Protein AF-A0A93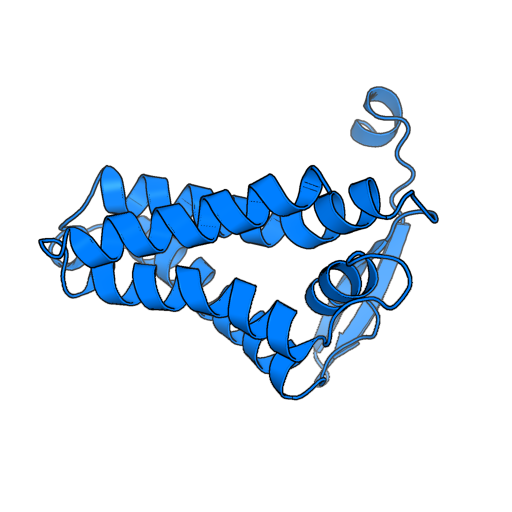1XAE5-F1 (afdb_monomer_lite)

pLDDT: mean 85.11, std 11.92, range [43.0, 97.25]

Secondary structure (DSSP, 8-state):
--HHHHH----EEEEEEETTEEEEEEE-----HHHHHHHHHHHHHHHHHHHHHHHHH-TTTTTS--HHHHHHHHHHHHHHHHHHHHHHHT-S-TT-HHHHHHHTSSTT---HHHHHHHHHHHHHHHHHHHH-TT-HHHHHHHHHHHHHHHHGGG-

Structure (mmCIF, N/CA/C/O backbone):
data_AF-A0A931XAE5-F1
#
_entry.id   AF-A0A931XAE5-F1
#
loop_
_atom_site.group_PDB
_atom_site.id
_atom_site.type_symbol
_atom_site.label_atom_id
_atom_site.label_alt_id
_atom_site.label_comp_id
_atom_site.label_asym_id
_atom_site.label_entity_id
_atom_site.label_seq_id
_atom_site.pdbx_PDB_ins_code
_atom_site.Cartn_x
_atom_site.Cartn_y
_atom_site.Cartn_z
_atom_site.occupancy
_atom_site.B_iso_or_equiv
_atom_site.auth_seq_id
_atom_site.auth_comp_id
_atom_site.auth_asym_id
_atom_site.auth_atom_id
_atom_site.pdbx_PDB_model_num
ATOM 1 N N . MET A 1 1 ? -2.883 -19.665 -19.536 1.00 53.88 1 MET A N 1
ATOM 2 C CA . MET A 1 1 ? -3.678 -20.516 -20.452 1.00 53.88 1 MET A CA 1
ATOM 3 C C . MET A 1 1 ? -5.160 -20.122 -20.567 1.00 53.88 1 MET A C 1
ATOM 5 O O . MET A 1 1 ? -5.627 -20.037 -21.690 1.00 53.88 1 MET A O 1
ATOM 9 N N . ALA A 1 2 ? -5.902 -19.812 -19.487 1.00 43.00 2 ALA A N 1
ATOM 10 C CA . ALA A 1 2 ? -7.261 -19.228 -19.602 1.00 43.00 2 ALA A CA 1
ATOM 11 C C . ALA A 1 2 ? -7.266 -17.681 -19.664 1.00 43.00 2 ALA A C 1
ATOM 13 O O . ALA A 1 2 ? -7.974 -17.086 -20.469 1.00 43.00 2 ALA A O 1
ATOM 14 N N . PHE A 1 3 ? -6.416 -17.024 -18.865 1.00 44.28 3 PHE A N 1
ATOM 15 C CA . PHE A 1 3 ? -6.249 -15.562 -18.885 1.00 44.28 3 PHE A CA 1
ATOM 16 C C . PHE A 1 3 ? -5.609 -15.044 -20.186 1.00 44.28 3 PHE A C 1
ATOM 18 O O . PHE A 1 3 ? -5.973 -13.971 -20.664 1.00 44.28 3 PHE A O 1
ATOM 25 N N . ASP A 1 4 ? -4.715 -15.828 -20.796 1.00 46.06 4 ASP A N 1
ATOM 26 C CA . ASP A 1 4 ? -4.023 -15.460 -22.042 1.00 46.06 4 ASP A CA 1
ATOM 27 C C . ASP A 1 4 ? -4.998 -15.294 -23.214 1.00 46.06 4 ASP A C 1
ATOM 29 O O . ASP A 1 4 ? -4.829 -14.399 -24.040 1.00 46.06 4 ASP A O 1
ATOM 33 N N . LEU A 1 5 ? -6.044 -16.129 -23.256 1.00 46.97 5 LEU A N 1
ATOM 34 C CA . LEU A 1 5 ? -7.062 -16.112 -24.307 1.00 46.97 5 LEU A CA 1
ATOM 35 C C . LEU A 1 5 ? -8.045 -14.944 -24.141 1.00 46.97 5 LEU A C 1
ATOM 37 O O . LEU A 1 5 ? -8.487 -14.372 -25.131 1.00 46.97 5 LEU A O 1
ATOM 41 N N . ALA A 1 6 ? -8.368 -14.576 -22.897 1.00 54.66 6 ALA A N 1
ATOM 42 C CA . ALA A 1 6 ? -9.325 -13.512 -22.596 1.00 54.66 6 ALA A CA 1
ATOM 43 C C . ALA A 1 6 ? -8.722 -12.099 -22.701 1.00 54.66 6 ALA A C 1
ATOM 45 O O . ALA A 1 6 ? -9.430 -11.156 -23.043 1.00 54.66 6 ALA A O 1
ATOM 46 N N . PHE A 1 7 ? -7.423 -11.941 -22.416 1.00 63.38 7 PHE A N 1
ATOM 47 C CA . PHE A 1 7 ? -6.775 -10.623 -22.322 1.00 63.38 7 PHE A CA 1
ATOM 48 C C . PHE A 1 7 ? -5.616 -10.411 -23.306 1.00 63.38 7 PHE A C 1
ATOM 50 O O . PHE A 1 7 ? -5.018 -9.334 -23.316 1.00 63.38 7 PHE A O 1
ATOM 57 N N . GLY A 1 8 ? -5.261 -11.416 -24.117 1.00 59.12 8 GLY A N 1
ATOM 58 C CA . GLY A 1 8 ? -4.116 -11.341 -25.031 1.00 59.12 8 GLY A CA 1
ATOM 59 C C . GLY A 1 8 ? -2.773 -11.149 -24.314 1.00 59.12 8 GLY A C 1
ATOM 60 O O . GLY A 1 8 ? -1.807 -10.678 -24.915 1.00 59.12 8 GLY A O 1
ATOM 61 N N . ALA A 1 9 ? -2.708 -11.468 -23.019 1.00 61.84 9 ALA A N 1
ATOM 62 C CA . ALA A 1 9 ? -1.493 -11.392 -22.223 1.00 61.84 9 ALA A CA 1
ATOM 63 C C . ALA A 1 9 ? -0.680 -12.682 -22.400 1.00 61.84 9 ALA A C 1
ATOM 65 O O . ALA A 1 9 ? -1.235 -13.775 -22.376 1.00 61.84 9 ALA A O 1
ATOM 66 N N . ARG A 1 10 ? 0.642 -12.565 -22.562 1.00 67.69 10 ARG A N 1
ATOM 67 C CA . ARG A 1 10 ? 1.574 -13.706 -22.534 1.00 67.69 10 ARG A CA 1
ATOM 68 C C . ARG A 1 10 ? 2.464 -13.587 -21.293 1.00 67.69 10 ARG A C 1
ATOM 70 O O . ARG A 1 10 ? 3.579 -13.075 -21.408 1.00 67.69 10 ARG A O 1
ATOM 77 N N . PRO A 1 11 ? 1.954 -13.945 -20.102 1.00 73.69 11 PRO A N 1
ATOM 78 C CA . PRO A 1 11 ? 2.742 -13.905 -18.885 1.00 73.69 11 PRO A CA 1
ATOM 79 C C . PRO A 1 11 ? 3.808 -15.006 -18.914 1.00 73.69 11 PRO A C 1
ATOM 81 O O . PRO A 1 11 ? 3.518 -16.165 -19.208 1.00 73.69 11 PRO A O 1
ATOM 84 N N . GLY A 1 12 ? 5.049 -14.639 -18.615 1.00 77.81 12 GLY A N 1
ATOM 85 C CA . GLY A 1 12 ? 6.131 -15.579 -18.351 1.00 77.81 12 GLY A CA 1
ATOM 86 C C . GLY A 1 12 ? 6.260 -15.852 -16.856 1.00 77.81 12 GLY A C 1
ATOM 87 O O . GLY A 1 12 ? 5.763 -15.097 -16.022 1.00 77.81 12 GLY A O 1
ATOM 88 N N . VAL A 1 13 ? 6.959 -16.927 -16.506 1.00 78.12 13 VAL A N 1
ATOM 89 C CA . VAL A 1 13 ? 7.353 -17.211 -15.124 1.00 78.12 13 VAL A CA 1
ATOM 90 C C . VAL A 1 13 ? 8.863 -17.369 -15.105 1.00 78.12 13 VAL A C 1
ATOM 92 O O . VAL A 1 13 ? 9.414 -18.194 -15.832 1.00 78.12 13 VAL A O 1
ATOM 95 N N . LYS A 1 14 ? 9.540 -16.563 -14.290 1.00 79.69 14 LYS A N 1
ATOM 96 C CA . LYS A 1 14 ? 10.994 -16.603 -14.131 1.00 79.69 14 LYS A CA 1
ATOM 97 C C . LYS A 1 14 ? 11.326 -16.884 -12.675 1.00 79.69 14 LYS A C 1
ATOM 99 O O . LYS A 1 14 ? 10.806 -16.216 -11.786 1.00 79.69 14 LYS A O 1
ATOM 104 N N . ARG A 1 15 ? 12.204 -17.855 -12.419 1.00 78.50 15 ARG A N 1
ATOM 105 C CA . ARG A 1 15 ? 12.760 -18.045 -11.077 1.00 78.50 15 ARG A CA 1
ATOM 106 C C . ARG A 1 15 ? 13.664 -16.864 -10.732 1.00 78.50 15 ARG A C 1
ATOM 108 O O . ARG A 1 15 ? 14.483 -16.444 -11.547 1.00 78.50 15 ARG A O 1
ATOM 115 N N . VAL A 1 16 ? 13.514 -16.366 -9.518 1.00 76.69 16 VAL A N 1
ATOM 116 C CA . VAL A 1 16 ? 14.332 -15.309 -8.942 1.00 76.69 16 VAL A CA 1
ATOM 117 C C . VAL A 1 16 ? 14.755 -15.775 -7.556 1.00 76.69 16 VAL A C 1
ATOM 119 O O . VAL A 1 16 ? 13.939 -16.307 -6.810 1.00 76.69 16 VAL A O 1
ATOM 122 N N . ASP A 1 17 ? 16.023 -15.589 -7.214 1.00 74.50 17 ASP A N 1
ATOM 123 C CA . ASP A 1 17 ? 16.534 -15.865 -5.876 1.00 74.50 17 ASP A CA 1
ATOM 124 C C . ASP A 1 17 ? 16.866 -14.521 -5.212 1.00 74.50 17 ASP A C 1
ATOM 126 O O . ASP A 1 17 ? 17.571 -13.687 -5.785 1.00 74.50 17 ASP A O 1
ATOM 130 N N . TYR A 1 18 ? 16.351 -14.276 -4.008 1.00 67.19 18 TYR A N 1
ATOM 131 C CA . TYR A 1 18 ? 16.740 -13.113 -3.207 1.00 67.19 18 TYR A CA 1
ATOM 132 C C . TYR A 1 18 ? 16.854 -13.505 -1.730 1.00 67.19 18 TYR A C 1
ATOM 134 O O . TYR A 1 18 ? 16.021 -14.221 -1.179 1.00 67.19 18 TYR A O 1
ATOM 142 N N . LEU A 1 19 ? 17.967 -13.098 -1.112 1.00 68.62 19 LEU A N 1
ATOM 143 C CA . LEU A 1 19 ? 18.373 -13.515 0.237 1.00 68.62 19 LEU A CA 1
ATOM 144 C C . LEU A 1 19 ? 18.383 -15.047 0.450 1.00 68.62 19 LEU A C 1
ATOM 146 O O . LEU A 1 19 ? 18.083 -15.527 1.537 1.00 68.62 19 LEU A O 1
ATOM 150 N N . GLY A 1 20 ? 18.724 -15.821 -0.588 1.00 69.69 20 GLY A N 1
ATOM 151 C CA . GLY A 1 20 ? 18.813 -17.287 -0.515 1.00 69.69 20 GLY A CA 1
ATOM 152 C C . GLY A 1 20 ? 17.469 -18.022 -0.537 1.00 69.69 20 GLY A C 1
ATOM 153 O O . GLY A 1 20 ? 17.449 -19.246 -0.443 1.00 69.69 20 GLY A O 1
ATOM 154 N N . ILE A 1 21 ? 16.354 -17.302 -0.687 1.00 69.88 21 ILE A N 1
ATOM 155 C CA . ILE A 1 21 ? 15.017 -17.884 -0.803 1.00 69.88 21 ILE A CA 1
ATOM 156 C C . ILE A 1 21 ? 14.621 -17.889 -2.290 1.00 69.88 21 ILE A C 1
ATOM 158 O O . ILE A 1 21 ? 14.687 -16.837 -2.932 1.00 69.88 21 ILE A O 1
ATOM 162 N N . PRO A 1 22 ? 14.226 -19.043 -2.858 1.00 72.31 22 PRO A N 1
ATOM 163 C CA . PRO A 1 22 ? 13.743 -19.114 -4.228 1.00 72.31 22 PRO A CA 1
ATOM 164 C C . PRO A 1 22 ? 12.290 -18.639 -4.321 1.00 72.31 22 PRO A C 1
ATOM 166 O O . PRO A 1 22 ? 11.431 -19.051 -3.540 1.00 72.31 22 PRO A O 1
ATOM 169 N N . PHE A 1 23 ? 11.994 -17.823 -5.325 1.00 75.06 23 PHE A N 1
ATOM 170 C CA . PHE A 1 23 ? 10.633 -17.419 -5.683 1.00 75.06 23 PHE A CA 1
ATOM 171 C C . PHE A 1 23 ? 10.476 -17.286 -7.195 1.00 75.06 23 PHE A C 1
ATOM 173 O O . PHE A 1 23 ? 11.408 -17.485 -7.975 1.00 75.06 23 PHE A O 1
ATOM 180 N N . PHE A 1 24 ? 9.255 -16.971 -7.612 1.00 78.69 24 PHE A N 1
ATOM 181 C CA . PHE A 1 24 ? 8.886 -16.809 -9.006 1.00 78.69 24 PHE A CA 1
ATOM 182 C C . PHE A 1 24 ? 8.411 -15.381 -9.251 1.00 78.69 24 PHE A C 1
ATOM 184 O O . PHE A 1 24 ? 7.541 -14.881 -8.543 1.00 78.69 24 PHE A O 1
ATOM 191 N N . ALA A 1 25 ? 8.971 -14.745 -10.272 1.00 76.44 25 ALA A N 1
ATOM 192 C CA . ALA A 1 25 ? 8.457 -13.510 -10.834 1.00 76.44 25 ALA A CA 1
ATOM 193 C C . ALA A 1 25 ? 7.537 -13.846 -12.009 1.00 76.44 25 ALA A C 1
ATOM 195 O O . ALA A 1 25 ? 7.903 -14.629 -12.893 1.00 76.44 25 ALA A O 1
ATOM 196 N N . VAL A 1 26 ? 6.353 -13.238 -12.026 1.00 77.38 26 VAL A N 1
ATOM 197 C CA . VAL A 1 26 ? 5.489 -13.226 -13.207 1.00 77.38 26 VAL A CA 1
ATOM 198 C C . VAL A 1 26 ? 5.968 -12.090 -14.099 1.00 77.38 26 VAL A C 1
ATOM 200 O O . VAL A 1 26 ? 5.987 -10.937 -13.681 1.00 77.38 26 VAL A O 1
ATOM 203 N N . THR A 1 27 ? 6.395 -12.414 -15.312 1.00 80.62 27 THR A N 1
ATOM 204 C CA . THR A 1 27 ? 6.914 -11.442 -16.277 1.00 80.62 27 THR A CA 1
ATOM 205 C C . THR A 1 27 ? 5.899 -11.196 -17.382 1.00 80.62 27 THR A C 1
ATOM 207 O O . THR A 1 27 ? 4.995 -11.997 -17.608 1.00 80.62 27 THR A O 1
ATOM 210 N N . HIS A 1 28 ? 6.043 -10.095 -18.107 1.00 80.19 28 HIS A N 1
ATOM 211 C CA . HIS A 1 28 ? 5.256 -9.809 -19.302 1.00 80.19 28 HIS A CA 1
ATOM 212 C C . HIS A 1 28 ? 6.166 -9.230 -20.389 1.00 80.19 28 HIS A C 1
ATOM 214 O O . HIS A 1 28 ? 7.281 -8.777 -20.124 1.00 80.19 28 HIS A O 1
ATOM 220 N N . HIS A 1 29 ? 5.695 -9.239 -21.635 1.00 81.56 29 HIS A N 1
ATOM 221 C CA . HIS A 1 29 ? 6.374 -8.530 -22.720 1.00 81.56 29 HIS A CA 1
ATOM 222 C C . HIS A 1 29 ? 6.408 -7.016 -22.463 1.00 81.56 29 HIS A C 1
ATOM 224 O O . HIS A 1 29 ? 5.590 -6.520 -21.686 1.00 81.56 29 HIS A O 1
ATOM 230 N N . PRO A 1 30 ? 7.308 -6.262 -23.120 1.00 81.81 30 PRO A N 1
ATOM 231 C CA . PRO A 1 30 ? 7.314 -4.808 -23.021 1.00 81.81 30 PRO A CA 1
ATOM 232 C C . PRO A 1 30 ? 5.934 -4.219 -23.338 1.00 81.81 30 PRO A C 1
ATOM 234 O O . PRO A 1 30 ? 5.334 -4.528 -24.369 1.00 81.81 30 PRO A O 1
ATOM 237 N N . VAL A 1 31 ? 5.430 -3.373 -22.444 1.00 84.44 31 VAL A N 1
ATOM 238 C CA . VAL A 1 31 ? 4.140 -2.688 -22.583 1.00 84.44 31 VAL A CA 1
ATOM 239 C C . VAL A 1 31 ? 4.326 -1.172 -22.521 1.00 84.44 31 VAL A C 1
ATOM 241 O O . VAL A 1 31 ? 5.409 -0.664 -22.232 1.00 84.44 31 VAL A O 1
ATOM 244 N N . SER A 1 32 ? 3.268 -0.411 -22.817 1.00 86.56 32 SER A N 1
ATOM 245 C CA . SER A 1 32 ? 3.293 1.040 -22.611 1.00 86.56 32 SER A CA 1
ATOM 246 C C . SER A 1 32 ? 3.496 1.375 -21.130 1.00 86.56 32 SER A C 1
ATOM 248 O O . SER A 1 32 ? 3.043 0.635 -20.260 1.00 86.56 32 SER A O 1
ATOM 250 N N . ARG A 1 33 ? 4.098 2.533 -20.826 1.00 84.94 33 ARG A N 1
ATOM 251 C CA . ARG A 1 33 ? 4.357 2.969 -19.436 1.00 84.94 33 ARG A CA 1
ATOM 252 C C . ARG A 1 33 ? 3.119 2.936 -18.539 1.00 84.94 33 ARG A C 1
ATOM 254 O O . ARG A 1 33 ? 3.216 2.576 -17.377 1.00 84.94 33 ARG A O 1
ATOM 261 N N . ARG A 1 34 ? 1.942 3.270 -19.077 1.00 84.56 34 ARG A N 1
ATOM 262 C CA . ARG A 1 34 ? 0.681 3.205 -18.317 1.00 84.56 34 ARG A CA 1
ATOM 263 C C . ARG A 1 34 ? 0.293 1.774 -17.950 1.00 84.56 34 ARG A C 1
ATOM 265 O O . ARG A 1 34 ? -0.178 1.533 -16.841 1.00 84.56 34 ARG A O 1
ATOM 272 N N . ARG A 1 35 ? 0.485 0.823 -18.870 1.00 87.00 35 ARG A N 1
ATOM 273 C CA . ARG A 1 35 ? 0.248 -0.600 -18.595 1.00 87.00 35 ARG A CA 1
ATOM 274 C C . ARG A 1 35 ? 1.279 -1.140 -17.613 1.00 87.00 35 ARG A C 1
ATOM 276 O O . ARG A 1 35 ? 0.871 -1.812 -16.680 1.00 87.00 35 ARG A O 1
ATOM 283 N N . GLU A 1 36 ? 2.551 -0.780 -17.776 1.00 87.44 36 GLU A N 1
ATOM 284 C CA . GLU A 1 36 ? 3.624 -1.128 -16.835 1.00 87.44 36 GLU A CA 1
ATOM 285 C C . GLU A 1 36 ? 3.267 -0.667 -15.420 1.00 87.44 36 GLU A C 1
ATOM 287 O O . GLU A 1 36 ? 3.163 -1.479 -14.509 1.00 87.44 36 GLU A O 1
ATOM 292 N N . PHE A 1 37 ? 2.937 0.619 -15.267 1.00 86.69 37 PHE A N 1
ATOM 293 C CA . PHE A 1 37 ? 2.510 1.198 -13.998 1.00 86.69 37 PHE A CA 1
ATOM 294 C C . PHE A 1 37 ? 1.341 0.429 -13.387 1.00 86.69 37 PHE A C 1
ATOM 296 O O . PHE A 1 37 ? 1.353 0.127 -12.200 1.00 86.69 37 PHE A O 1
ATOM 303 N N . THR A 1 38 ? 0.331 0.107 -14.197 1.00 88.56 38 THR A N 1
ATOM 304 C CA . THR A 1 38 ? -0.864 -0.616 -13.746 1.00 88.56 38 THR A CA 1
ATOM 305 C C . THR A 1 38 ? -0.513 -2.022 -13.271 1.00 88.56 38 THR A C 1
ATOM 307 O O . THR A 1 38 ? -0.974 -2.433 -12.210 1.00 88.56 38 THR A O 1
ATOM 310 N N . ILE A 1 39 ? 0.315 -2.747 -14.027 1.00 87.44 39 ILE A N 1
ATOM 311 C CA . ILE A 1 39 ? 0.738 -4.109 -13.692 1.00 87.44 39 ILE A CA 1
ATOM 312 C C . ILE A 1 39 ? 1.565 -4.093 -12.404 1.00 87.44 39 ILE A C 1
ATOM 314 O O . ILE A 1 39 ? 1.200 -4.778 -11.451 1.00 87.44 39 ILE A O 1
ATOM 318 N N . SER A 1 40 ? 2.600 -3.250 -12.327 1.00 87.25 40 SER A N 1
ATOM 319 C CA . SER A 1 40 ? 3.450 -3.132 -11.137 1.00 87.25 40 SER A CA 1
ATOM 320 C C . SER A 1 40 ? 2.695 -2.601 -9.911 1.00 87.25 40 SER A C 1
ATOM 322 O O . SER A 1 40 ? 3.061 -2.892 -8.779 1.00 87.25 40 SER A O 1
ATOM 324 N N . SER A 1 41 ? 1.626 -1.822 -10.102 1.00 88.56 41 SER A N 1
ATOM 325 C CA . SER A 1 41 ? 0.818 -1.296 -8.991 1.00 88.56 41 SER A CA 1
ATOM 326 C C . SER A 1 41 ? -0.278 -2.243 -8.512 1.00 88.56 41 SER A C 1
ATOM 328 O O . SER A 1 41 ? -0.812 -2.038 -7.421 1.00 88.56 41 SER A O 1
ATOM 330 N N . ALA A 1 42 ? -0.653 -3.250 -9.307 1.00 89.44 42 ALA A N 1
ATOM 331 C CA . ALA A 1 42 ? -1.859 -4.042 -9.074 1.00 89.44 42 ALA A CA 1
ATOM 332 C C . ALA A 1 42 ? -1.862 -4.717 -7.695 1.00 89.44 42 ALA A C 1
ATOM 334 O O . ALA A 1 42 ? -2.871 -4.678 -6.986 1.00 89.44 42 ALA A O 1
ATOM 335 N N . GLY A 1 43 ? -0.717 -5.276 -7.288 1.00 89.06 43 GLY A N 1
ATOM 336 C CA . GLY A 1 43 ? -0.544 -5.880 -5.967 1.00 89.06 43 GLY A CA 1
ATOM 337 C C . GLY A 1 43 ? -0.771 -4.877 -4.834 1.00 89.06 43 GLY A C 1
ATOM 338 O O . GLY A 1 43 ? -1.555 -5.143 -3.921 1.00 89.06 43 GLY A O 1
ATOM 339 N N . PHE A 1 44 ? -0.164 -3.690 -4.928 1.00 91.50 44 PHE A N 1
ATOM 340 C CA . PHE A 1 44 ? -0.319 -2.628 -3.929 1.00 91.50 44 PHE A CA 1
ATOM 341 C C . PHE A 1 44 ? -1.762 -2.128 -3.849 1.00 91.50 44 PHE A C 1
ATOM 343 O O . PHE A 1 44 ? -2.312 -1.981 -2.758 1.00 91.50 44 PHE A O 1
ATOM 350 N N . TRP A 1 45 ? -2.431 -1.929 -4.986 1.00 93.62 45 TRP A N 1
ATOM 351 C CA . TRP A 1 45 ? -3.834 -1.513 -4.989 1.00 93.62 45 TRP A CA 1
ATOM 352 C C . TRP A 1 45 ? -4.757 -2.564 -4.383 1.00 93.62 45 TRP A C 1
ATOM 354 O O . TRP A 1 45 ? -5.643 -2.205 -3.609 1.00 93.62 45 TRP A O 1
ATOM 364 N N . ALA A 1 46 ? -4.540 -3.850 -4.671 1.00 93.88 46 ALA A N 1
ATOM 365 C CA . ALA A 1 46 ? -5.309 -4.928 -4.059 1.00 93.88 46 ALA A CA 1
ATOM 366 C C . ALA A 1 46 ? -5.123 -4.948 -2.531 1.00 93.88 46 ALA A C 1
ATOM 368 O O . ALA A 1 46 ? -6.107 -5.038 -1.789 1.00 93.88 46 ALA A O 1
ATOM 369 N N . GLN A 1 47 ? -3.884 -4.782 -2.051 1.00 93.44 47 GLN A N 1
ATOM 370 C CA . GLN A 1 47 ? -3.579 -4.650 -0.622 1.00 93.44 47 GLN A CA 1
ATOM 371 C C . GLN A 1 47 ? -4.294 -3.437 -0.008 1.00 93.44 47 GLN A C 1
ATOM 373 O O . GLN A 1 47 ? -4.953 -3.561 1.024 1.00 93.44 47 GLN A O 1
ATOM 378 N N . HIS A 1 48 ? -4.225 -2.270 -0.652 1.00 94.50 48 HIS A N 1
ATOM 379 C CA . HIS A 1 48 ? -4.841 -1.035 -0.167 1.00 94.50 48 HIS A CA 1
ATOM 380 C C . HIS A 1 48 ? -6.370 -1.084 -0.155 1.00 94.50 48 HIS A C 1
ATOM 382 O O . HIS A 1 48 ? -6.978 -0.623 0.814 1.00 94.50 48 HIS A O 1
ATOM 388 N N . ALA A 1 49 ? -6.986 -1.647 -1.196 1.00 95.44 49 ALA A N 1
ATOM 389 C CA . ALA A 1 49 ? -8.430 -1.834 -1.289 1.00 95.44 49 ALA A CA 1
ATOM 390 C C . ALA A 1 49 ? -8.925 -2.799 -0.206 1.00 95.44 49 ALA A C 1
ATOM 392 O O . ALA A 1 49 ? -9.888 -2.500 0.500 1.00 95.44 49 ALA A O 1
ATOM 393 N N . THR A 1 50 ? -8.212 -3.911 -0.010 1.00 96.25 50 THR A N 1
ATOM 394 C CA . THR A 1 50 ? -8.524 -4.895 1.035 1.00 96.25 50 THR A CA 1
ATOM 395 C C . THR A 1 50 ? -8.415 -4.279 2.429 1.00 96.25 50 THR A C 1
ATOM 397 O O . THR A 1 50 ? -9.334 -4.416 3.238 1.00 96.25 50 THR A O 1
ATOM 400 N N . SER A 1 51 ? -7.328 -3.555 2.715 1.00 96.25 51 SER A N 1
ATOM 401 C CA . SER A 1 51 ? -7.146 -2.867 3.998 1.00 96.25 51 SER A CA 1
ATOM 402 C C . SER A 1 51 ? -8.200 -1.779 4.222 1.00 96.25 51 SER A C 1
ATOM 404 O O . SER A 1 51 ? -8.734 -1.663 5.324 1.00 96.25 51 SER A O 1
ATOM 406 N N . GLU A 1 52 ? -8.559 -1.014 3.184 1.00 97.25 52 GLU A N 1
ATOM 407 C CA . GLU A 1 52 ? -9.601 0.015 3.277 1.00 97.25 52 GLU A CA 1
ATOM 408 C C . GLU A 1 52 ? -10.974 -0.587 3.576 1.00 97.25 52 GLU A C 1
ATOM 410 O O . GLU A 1 52 ? -11.692 -0.085 4.446 1.00 97.25 52 GLU A O 1
ATOM 415 N N . TRP A 1 53 ? -11.325 -1.675 2.889 1.00 96.88 53 TRP A N 1
ATOM 416 C CA . TRP A 1 53 ? -12.564 -2.404 3.122 1.00 96.88 53 TRP A CA 1
ATOM 417 C C . TRP A 1 53 ? -12.625 -2.948 4.553 1.00 96.88 53 TRP A C 1
ATOM 419 O O . TRP A 1 53 ? -13.610 -2.714 5.256 1.00 96.88 53 TRP A O 1
ATOM 429 N N . LEU A 1 54 ? -11.555 -3.595 5.028 1.00 96.50 54 LEU A N 1
ATOM 430 C CA . LEU A 1 54 ? -11.475 -4.123 6.393 1.00 96.50 54 LEU A CA 1
ATOM 431 C C . LEU A 1 54 ? -11.619 -3.027 7.455 1.00 96.50 54 LEU A C 1
ATOM 433 O O . LEU A 1 54 ? -12.438 -3.157 8.363 1.00 96.50 54 LEU A O 1
ATOM 437 N N . LEU A 1 55 ? -10.846 -1.944 7.346 1.00 95.81 55 LEU A N 1
ATOM 438 C CA . LEU A 1 55 ? -10.826 -0.870 8.345 1.00 95.81 55 LEU A CA 1
ATOM 439 C C . LEU A 1 55 ? -12.088 0.000 8.313 1.00 95.81 55 LEU A C 1
ATOM 441 O O . LEU A 1 55 ? -12.426 0.613 9.322 1.00 95.81 55 LEU A O 1
ATOM 445 N N . THR A 1 56 ? -12.798 0.048 7.184 1.00 95.00 56 THR A N 1
ATOM 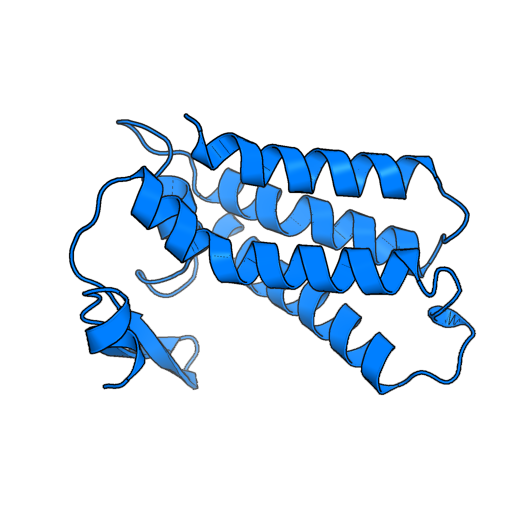446 C CA . THR A 1 56 ? -14.086 0.751 7.080 1.00 95.00 56 THR A CA 1
ATOM 447 C C . THR A 1 56 ? -15.236 -0.101 7.614 1.00 95.00 56 THR A C 1
ATOM 449 O O . THR A 1 56 ? -16.076 0.405 8.351 1.00 95.00 56 THR A O 1
ATOM 452 N N . THR A 1 57 ? -15.278 -1.394 7.281 1.00 95.31 57 THR A N 1
ATOM 453 C CA . THR A 1 57 ? -16.356 -2.293 7.734 1.00 95.31 57 THR A CA 1
ATOM 454 C C . THR A 1 57 ? -16.202 -2.719 9.191 1.00 95.31 57 THR A C 1
ATOM 456 O O . THR A 1 57 ? -17.191 -3.004 9.863 1.00 95.31 57 THR A O 1
ATOM 459 N N . ARG A 1 58 ? -14.966 -2.776 9.699 1.00 94.25 58 ARG A N 1
ATOM 460 C CA . ARG A 1 58 ? -14.642 -3.219 11.060 1.00 94.25 58 ARG A CA 1
ATOM 461 C C . ARG A 1 58 ? -13.667 -2.240 11.723 1.00 94.25 58 ARG A C 1
ATOM 463 O O . ARG A 1 58 ? -12.540 -2.629 12.029 1.00 94.25 58 ARG A O 1
ATOM 470 N N . PRO A 1 59 ? -14.077 -0.992 12.009 1.00 91.19 59 PRO A N 1
ATOM 471 C CA . PRO A 1 59 ? -13.179 0.014 12.581 1.00 91.19 59 PRO A CA 1
ATOM 472 C C . PRO A 1 59 ? -12.552 -0.466 13.900 1.00 91.19 59 PRO A C 1
ATOM 474 O O . PRO A 1 59 ? -11.360 -0.314 14.123 1.00 91.19 59 PRO A O 1
ATOM 477 N N . ASN A 1 60 ? -13.308 -1.191 14.729 1.00 93.62 60 ASN A N 1
ATOM 478 C CA . ASN A 1 60 ? -12.828 -1.735 16.002 1.00 93.62 60 ASN A CA 1
ATOM 479 C C . ASN A 1 60 ? -12.259 -3.167 15.909 1.00 93.62 60 ASN A C 1
ATOM 481 O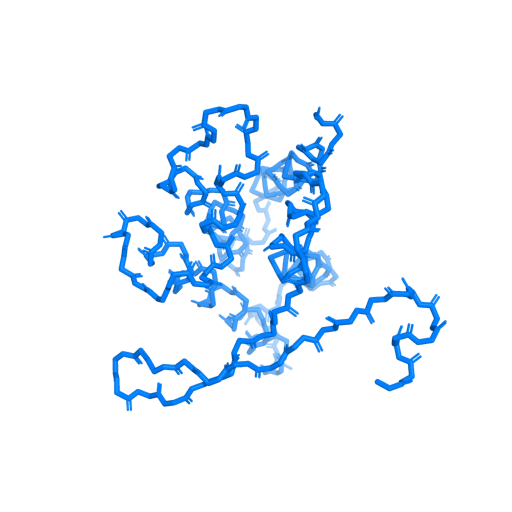 O . ASN A 1 60 ? -12.250 -3.897 16.904 1.00 93.62 60 ASN A O 1
ATOM 485 N N . ILE A 1 61 ? -11.755 -3.586 14.738 1.00 94.06 61 ILE A N 1
ATOM 486 C CA . ILE A 1 61 ? -11.206 -4.934 14.491 1.00 94.06 61 ILE A CA 1
ATOM 487 C C . ILE A 1 61 ? -10.145 -5.359 15.516 1.00 94.06 61 ILE A C 1
ATOM 489 O O . ILE A 1 61 ? -10.053 -6.541 15.848 1.00 94.06 61 ILE A O 1
ATOM 493 N N . ARG A 1 62 ? -9.393 -4.409 16.088 1.00 93.75 62 ARG A N 1
ATOM 494 C CA . ARG A 1 62 ? -8.417 -4.664 17.157 1.00 93.75 62 ARG A CA 1
ATOM 495 C C . ARG A 1 62 ? -9.046 -5.361 18.367 1.00 93.75 62 ARG A C 1
ATOM 497 O O . ARG A 1 62 ? -8.466 -6.315 18.885 1.00 93.75 62 ARG A O 1
ATOM 504 N N . ARG A 1 63 ? -10.233 -4.915 18.792 1.00 94.06 63 ARG A N 1
ATOM 505 C CA . ARG A 1 63 ? -10.952 -5.430 19.974 1.00 94.06 63 ARG A CA 1
ATOM 506 C C . ARG A 1 63 ? -11.772 -6.689 19.671 1.00 94.06 63 ARG A C 1
ATOM 508 O O . ARG A 1 63 ? -12.147 -7.405 20.590 1.00 94.06 63 ARG A O 1
ATOM 515 N N . ALA A 1 64 ? -12.015 -6.991 18.397 1.00 92.62 64 ALA A N 1
ATOM 516 C CA . ALA A 1 64 ? -12.773 -8.165 17.980 1.00 92.62 64 ALA A CA 1
ATOM 517 C C . ALA A 1 64 ? -11.920 -9.452 17.952 1.00 92.62 64 ALA A C 1
ATOM 519 O O . ALA A 1 64 ? -10.718 -9.434 17.645 1.00 92.62 64 ALA A O 1
ATOM 520 N N . ARG A 1 65 ? -12.559 -10.609 18.180 1.00 94.94 65 ARG A N 1
ATOM 521 C CA . ARG A 1 65 ? -11.996 -11.930 17.844 1.00 94.94 65 ARG A CA 1
ATOM 522 C C . ARG A 1 65 ? -12.122 -12.178 16.337 1.00 94.94 65 ARG A C 1
ATOM 524 O O . ARG A 1 65 ? -13.030 -12.856 15.878 1.00 94.94 65 ARG A O 1
ATOM 531 N N . ALA A 1 66 ? -11.206 -11.596 15.567 1.00 94.62 66 ALA A N 1
ATOM 532 C CA . ALA A 1 66 ? -11.165 -11.718 14.109 1.00 94.62 66 ALA A CA 1
ATOM 533 C C . ALA A 1 66 ? -9.742 -12.057 13.615 1.00 94.62 66 ALA A C 1
ATOM 535 O O . ALA A 1 66 ? -9.109 -11.218 12.971 1.00 94.62 66 ALA A O 1
ATOM 536 N N . PRO A 1 67 ? -9.207 -13.253 13.933 1.00 95.44 67 PRO A N 1
ATOM 537 C CA . PRO A 1 67 ? -7.805 -13.597 13.675 1.00 95.44 67 PRO A CA 1
ATOM 538 C C . PRO A 1 67 ? -7.444 -13.521 12.189 1.00 95.44 67 PRO A C 1
ATOM 540 O O . PRO A 1 67 ? -6.433 -12.919 11.848 1.00 95.44 67 PRO A O 1
ATOM 543 N N . PHE A 1 68 ? -8.307 -14.026 11.303 1.00 96.31 68 PHE A N 1
ATOM 544 C CA . PHE A 1 68 ? -8.074 -13.967 9.858 1.00 96.31 68 PHE A CA 1
ATOM 545 C C . PHE A 1 68 ? -7.985 -12.527 9.341 1.00 96.31 68 PHE A C 1
ATOM 547 O O . PHE A 1 68 ? -7.049 -12.170 8.639 1.00 96.31 68 PHE A O 1
ATOM 554 N N . ALA A 1 69 ? -8.925 -11.668 9.738 1.00 96.12 69 ALA A N 1
ATOM 555 C CA . ALA A 1 69 ? -8.957 -10.283 9.280 1.00 96.12 69 ALA A CA 1
ATOM 556 C C . ALA A 1 69 ? -7.778 -9.458 9.838 1.00 96.12 69 ALA A C 1
ATOM 558 O O . ALA A 1 69 ? -7.229 -8.615 9.132 1.00 96.12 69 ALA A O 1
ATOM 559 N N . LYS A 1 70 ? -7.346 -9.738 11.077 1.00 96.88 70 LYS A N 1
ATOM 560 C CA . LYS A 1 70 ? -6.114 -9.174 11.653 1.00 96.88 70 LYS A CA 1
ATOM 561 C C . LYS A 1 70 ? -4.876 -9.652 10.897 1.00 96.88 70 LYS A C 1
ATOM 563 O O . LYS A 1 70 ? -4.018 -8.838 10.583 1.00 96.88 70 LYS A O 1
ATOM 568 N N . GLY A 1 71 ? -4.810 -10.946 10.586 1.00 96.75 71 GLY A N 1
ATOM 569 C CA . GLY A 1 71 ? -3.726 -11.546 9.814 1.00 96.75 71 GLY A CA 1
ATOM 570 C C . GLY A 1 71 ? -3.623 -10.961 8.409 1.00 96.75 71 GLY A C 1
ATOM 571 O O . GLY A 1 71 ? -2.537 -10.588 7.993 1.00 96.75 71 GLY A O 1
ATOM 572 N N . LEU A 1 72 ? -4.749 -10.793 7.714 1.00 97.12 72 LEU A N 1
ATOM 573 C CA . LEU A 1 72 ? -4.794 -10.201 6.377 1.00 97.12 72 LEU A CA 1
ATOM 574 C C . LEU A 1 72 ? -4.339 -8.733 6.379 1.00 97.12 72 LEU A C 1
ATOM 576 O O . LEU A 1 72 ? -3.537 -8.335 5.538 1.00 97.12 72 LEU A O 1
ATOM 580 N N . LEU A 1 73 ? -4.788 -7.939 7.358 1.00 96.69 73 LEU A N 1
ATOM 581 C CA . LEU A 1 73 ? -4.313 -6.564 7.523 1.00 96.69 73 LEU A CA 1
ATOM 582 C C . LEU A 1 73 ? -2.811 -6.520 7.843 1.00 96.69 73 LEU A C 1
ATOM 584 O O . LEU A 1 73 ? -2.077 -5.749 7.227 1.00 96.69 73 LEU A O 1
ATOM 588 N N . ALA A 1 74 ? -2.350 -7.356 8.778 1.00 96.62 74 ALA A N 1
ATOM 589 C CA . ALA A 1 74 ? -0.940 -7.448 9.142 1.00 96.62 74 ALA A CA 1
ATOM 590 C C . ALA A 1 74 ? -0.081 -7.865 7.944 1.00 96.62 74 ALA A C 1
ATOM 592 O O . ALA A 1 74 ? 0.953 -7.254 7.701 1.00 96.62 74 ALA A O 1
ATOM 593 N N . PHE A 1 75 ? -0.535 -8.840 7.158 1.00 96.06 75 PHE A N 1
ATOM 594 C CA . PHE A 1 75 ? 0.121 -9.264 5.929 1.00 96.06 75 PHE A CA 1
ATOM 595 C C . PHE A 1 75 ? 0.254 -8.105 4.937 1.00 96.06 75 PHE A C 1
ATOM 597 O O . PHE A 1 75 ? 1.357 -7.843 4.471 1.00 96.06 75 PHE A O 1
ATOM 604 N N . ASN A 1 76 ? -0.822 -7.359 4.666 1.00 96.38 76 ASN A N 1
ATOM 605 C CA . ASN A 1 76 ? -0.776 -6.213 3.751 1.00 96.38 76 ASN A CA 1
ATOM 606 C C . ASN A 1 76 ? 0.208 -5.132 4.222 1.00 96.38 76 ASN A C 1
ATOM 608 O O . ASN A 1 76 ? 0.972 -4.598 3.416 1.00 96.38 76 ASN A O 1
ATOM 612 N N . VAL A 1 77 ? 0.209 -4.819 5.523 1.00 95.25 77 VAL A N 1
ATOM 613 C CA . VAL A 1 77 ? 1.131 -3.835 6.108 1.00 95.25 77 VAL A CA 1
ATOM 614 C C . VAL A 1 77 ? 2.574 -4.328 6.020 1.00 95.25 77 VAL A C 1
ATOM 616 O O . VAL A 1 77 ? 3.428 -3.606 5.514 1.00 95.25 77 VAL A O 1
ATOM 619 N N . LEU A 1 78 ? 2.857 -5.556 6.457 1.00 93.81 78 LEU A N 1
ATOM 620 C CA . LEU A 1 78 ? 4.209 -6.121 6.450 1.00 93.81 78 LEU A CA 1
ATOM 621 C C . LEU A 1 78 ? 4.751 -6.305 5.031 1.00 93.81 78 LEU A C 1
ATOM 623 O O . LEU A 1 78 ? 5.915 -6.005 4.783 1.00 93.81 78 LEU A O 1
ATOM 627 N N . ALA A 1 79 ? 3.912 -6.729 4.086 1.00 92.00 79 ALA A N 1
ATOM 628 C CA . ALA A 1 79 ? 4.282 -6.800 2.680 1.00 92.00 79 ALA A CA 1
ATOM 629 C C . ALA A 1 79 ? 4.627 -5.407 2.134 1.00 92.00 79 ALA A C 1
ATOM 631 O O . ALA A 1 79 ? 5.667 -5.242 1.502 1.00 92.00 79 ALA A O 1
ATOM 632 N N . SER A 1 80 ? 3.820 -4.385 2.442 1.00 91.88 80 SER A N 1
ATOM 633 C CA . SER A 1 80 ? 4.119 -2.996 2.059 1.00 91.88 80 SER A CA 1
ATOM 634 C C . SER A 1 80 ? 5.426 -2.499 2.686 1.00 91.88 80 SER A C 1
ATOM 636 O O . SER A 1 80 ? 6.194 -1.807 2.024 1.00 91.88 80 SER A O 1
ATOM 638 N N . VAL A 1 81 ? 5.718 -2.886 3.935 1.00 90.62 81 VAL A N 1
ATOM 639 C CA . VAL A 1 81 ? 6.999 -2.596 4.602 1.00 90.62 81 VAL A CA 1
ATOM 640 C C . VAL A 1 81 ? 8.164 -3.273 3.887 1.00 90.62 81 VAL A C 1
ATOM 642 O O . VAL A 1 81 ? 9.175 -2.621 3.644 1.00 90.62 81 VAL A O 1
ATOM 645 N N . ALA A 1 82 ? 8.028 -4.542 3.505 1.00 88.19 82 ALA A N 1
ATOM 646 C CA . ALA A 1 82 ? 9.059 -5.260 2.763 1.00 88.19 82 ALA A CA 1
ATOM 647 C C . ALA A 1 82 ? 9.334 -4.616 1.393 1.00 88.19 82 ALA A C 1
ATOM 649 O O . ALA A 1 82 ? 10.487 -4.310 1.088 1.00 88.19 82 ALA A O 1
ATOM 650 N N . TYR A 1 83 ? 8.292 -4.342 0.599 1.00 86.75 83 TYR A N 1
ATOM 651 C CA . TYR A 1 83 ? 8.434 -3.692 -0.710 1.00 86.75 83 TYR A CA 1
ATOM 652 C C . TYR A 1 83 ? 8.967 -2.262 -0.596 1.00 86.75 83 TYR A C 1
ATOM 654 O O . TYR A 1 83 ? 9.900 -1.879 -1.300 1.00 86.75 83 TYR A O 1
ATOM 662 N N . GLY A 1 84 ? 8.408 -1.473 0.318 1.00 87.00 84 GLY A N 1
ATOM 663 C CA . GLY A 1 84 ? 8.834 -0.103 0.558 1.00 87.00 84 GLY A CA 1
ATOM 664 C C . GLY A 1 84 ? 10.262 -0.010 1.085 1.00 87.00 84 GLY A C 1
ATOM 665 O O . GLY A 1 84 ? 11.041 0.814 0.614 1.00 87.00 84 GLY A O 1
ATOM 666 N N . GLY A 1 85 ? 10.632 -0.890 2.015 1.00 85.31 85 GLY A N 1
ATOM 667 C CA . GLY A 1 85 ? 11.993 -1.006 2.532 1.00 85.31 85 GLY A CA 1
ATOM 668 C C . GLY A 1 85 ? 12.986 -1.334 1.420 1.00 85.31 85 GLY A C 1
ATOM 669 O O . GLY A 1 85 ? 13.951 -0.596 1.245 1.00 85.31 85 GLY A O 1
ATOM 670 N N . ALA A 1 86 ? 12.692 -2.361 0.616 1.00 85.25 86 ALA A N 1
ATOM 671 C CA . ALA A 1 86 ? 13.483 -2.747 -0.553 1.00 85.25 86 ALA A CA 1
ATOM 672 C C . ALA A 1 86 ? 13.679 -1.591 -1.552 1.00 85.25 86 ALA A C 1
ATOM 674 O O . ALA A 1 86 ? 14.775 -1.397 -2.075 1.00 85.25 86 ALA A O 1
ATOM 675 N N . ALA A 1 87 ? 12.645 -0.780 -1.783 1.00 85.31 87 ALA A N 1
ATOM 676 C CA . ALA A 1 87 ? 12.726 0.405 -2.634 1.00 85.31 87 ALA A CA 1
ATOM 677 C C . ALA A 1 87 ? 13.598 1.521 -2.036 1.00 85.31 87 ALA A C 1
ATOM 679 O O . ALA A 1 87 ? 14.397 2.139 -2.743 1.00 85.31 87 ALA A O 1
ATOM 680 N N . LEU A 1 88 ? 13.485 1.766 -0.726 1.00 84.88 88 LEU A N 1
ATOM 681 C CA . LEU A 1 88 ? 14.263 2.792 -0.026 1.00 84.88 88 LEU A CA 1
ATOM 682 C C . LEU A 1 88 ? 15.765 2.474 -0.021 1.00 84.88 88 LEU A C 1
ATOM 684 O O . LEU A 1 88 ? 16.595 3.350 -0.292 1.00 84.88 88 LEU A O 1
ATOM 688 N N . THR A 1 89 ? 16.107 1.213 0.240 1.00 83.31 89 THR A N 1
ATOM 689 C CA . THR A 1 89 ? 17.484 0.699 0.216 1.00 83.31 89 THR A CA 1
ATOM 690 C C . THR A 1 89 ? 17.960 0.351 -1.193 1.00 83.31 89 THR A C 1
ATOM 692 O O . THR A 1 89 ? 19.149 0.114 -1.396 1.00 83.31 89 THR A O 1
ATOM 695 N N . ARG A 1 90 ? 17.051 0.329 -2.177 1.00 80.12 90 ARG A N 1
ATOM 696 C CA . ARG A 1 90 ? 17.266 -0.164 -3.548 1.00 80.12 90 ARG A CA 1
ATOM 697 C C . ARG A 1 90 ? 17.794 -1.606 -3.597 1.00 80.12 90 ARG A C 1
ATOM 699 O O . ARG A 1 90 ? 18.393 -2.012 -4.598 1.00 80.12 90 ARG A O 1
ATOM 706 N N . THR A 1 91 ? 17.547 -2.392 -2.552 1.00 71.44 91 THR A N 1
ATOM 707 C CA . THR A 1 91 ? 17.936 -3.804 -2.444 1.00 71.44 91 THR A CA 1
ATOM 708 C C . THR A 1 91 ? 16.782 -4.682 -2.902 1.00 71.44 91 THR A C 1
ATOM 710 O O . THR A 1 91 ? 15.651 -4.469 -2.486 1.00 71.44 91 THR A O 1
ATOM 713 N N . GLY A 1 92 ? 17.034 -5.671 -3.752 1.00 64.06 92 GLY A N 1
ATOM 714 C CA . GLY A 1 92 ? 15.965 -6.504 -4.306 1.00 64.06 92 GLY A CA 1
ATOM 715 C C . GLY A 1 92 ? 16.281 -6.977 -5.717 1.00 64.06 92 GLY A C 1
ATOM 716 O O . GLY A 1 92 ? 17.173 -6.409 -6.354 1.00 64.06 92 GLY A O 1
ATOM 717 N N . PRO A 1 93 ? 15.532 -7.958 -6.233 1.00 66.00 93 PRO A N 1
ATOM 718 C CA . PRO A 1 93 ? 15.644 -8.364 -7.626 1.00 66.00 93 PRO A CA 1
ATOM 719 C C . PRO A 1 93 ? 15.299 -7.212 -8.578 1.00 66.00 93 PRO A C 1
ATOM 721 O O . PRO A 1 93 ? 14.604 -6.261 -8.207 1.00 66.00 93 PRO A O 1
ATOM 724 N N . ALA A 1 94 ? 15.805 -7.277 -9.811 1.00 69.12 94 ALA A N 1
ATOM 725 C CA . ALA A 1 94 ? 15.555 -6.245 -10.817 1.00 69.12 94 ALA A CA 1
ATOM 726 C C . ALA A 1 94 ? 14.072 -6.180 -11.220 1.00 69.12 94 ALA A C 1
ATOM 728 O O . ALA A 1 94 ? 13.603 -5.129 -11.643 1.00 69.12 94 ALA A O 1
ATOM 729 N N . GLU A 1 95 ? 13.352 -7.283 -11.034 1.00 71.69 95 GLU A N 1
ATOM 730 C CA . GLU A 1 95 ? 11.938 -7.493 -11.335 1.00 71.69 95 GLU A CA 1
ATOM 731 C C . GLU A 1 95 ? 10.982 -6.932 -10.264 1.00 71.69 95 GLU A C 1
ATOM 733 O O . GLU A 1 95 ? 9.781 -7.164 -10.340 1.00 71.69 95 GLU A O 1
ATOM 738 N N . ARG A 1 96 ? 11.479 -6.225 -9.240 1.00 76.69 96 ARG A N 1
ATOM 739 C CA . ARG A 1 96 ? 10.634 -5.704 -8.154 1.00 76.69 96 ARG A CA 1
ATOM 740 C C . ARG A 1 96 ? 9.633 -4.646 -8.634 1.00 76.69 96 ARG A C 1
ATOM 742 O O . ARG A 1 96 ? 9.997 -3.695 -9.329 1.00 76.69 96 ARG A O 1
ATOM 749 N N . ASP A 1 97 ? 8.398 -4.755 -8.151 1.00 78.25 97 ASP A N 1
ATOM 750 C CA . ASP A 1 97 ? 7.268 -3.901 -8.539 1.00 78.25 97 ASP A CA 1
ATOM 751 C C . ASP A 1 97 ? 7.509 -2.405 -8.286 1.00 78.25 97 ASP A C 1
ATOM 753 O O . ASP A 1 97 ? 7.095 -1.552 -9.068 1.00 78.25 97 ASP A O 1
ATOM 757 N N . THR A 1 98 ? 8.256 -2.052 -7.239 1.00 77.62 98 THR A N 1
ATOM 758 C CA . THR A 1 98 ? 8.612 -0.655 -6.936 1.00 77.62 98 THR A CA 1
ATOM 759 C C . THR A 1 98 ? 9.500 -0.026 -8.004 1.00 77.62 98 THR A C 1
ATOM 761 O O . THR A 1 98 ? 9.397 1.174 -8.268 1.00 77.62 98 THR A O 1
ATOM 764 N N . ARG A 1 99 ? 10.338 -0.830 -8.666 1.00 79.00 99 ARG A N 1
ATOM 765 C CA . ARG A 1 99 ? 11.171 -0.384 -9.780 1.00 79.00 99 ARG A CA 1
ATOM 766 C C . ARG A 1 99 ? 10.346 -0.212 -11.051 1.00 79.00 99 ARG A C 1
ATOM 768 O O . ARG A 1 99 ? 10.539 0.788 -11.738 1.00 79.00 99 ARG A O 1
ATOM 775 N N . GLY A 1 100 ? 9.420 -1.130 -11.336 1.00 77.94 100 GLY A N 1
ATOM 776 C CA . GLY A 1 100 ? 8.467 -0.992 -12.446 1.00 77.94 100 GLY A CA 1
ATOM 777 C C . GLY A 1 100 ? 7.581 0.249 -12.289 1.00 77.94 100 GLY A C 1
ATOM 778 O O . GLY A 1 100 ? 7.466 1.065 -13.210 1.00 77.94 100 GLY A O 1
ATOM 779 N N . LEU A 1 101 ? 7.080 0.487 -11.070 1.00 82.75 101 LEU A N 1
ATOM 780 C CA . LEU A 1 101 ? 6.349 1.701 -10.695 1.00 82.75 101 LEU A CA 1
ATOM 781 C C . LEU A 1 101 ? 7.174 2.965 -10.972 1.00 82.75 101 LEU A C 1
ATOM 783 O O . LEU A 1 101 ? 6.707 3.893 -11.633 1.00 82.75 101 LEU A O 1
ATOM 787 N N . ALA A 1 102 ? 8.415 2.994 -10.485 1.00 82.88 102 ALA A N 1
ATOM 788 C CA . ALA A 1 102 ? 9.311 4.135 -10.621 1.00 82.88 102 ALA A CA 1
ATOM 789 C C . ALA A 1 102 ? 9.700 4.407 -12.083 1.00 82.88 102 ALA A C 1
ATOM 791 O O . ALA A 1 102 ? 9.668 5.552 -12.531 1.00 82.88 102 ALA A O 1
ATOM 792 N N . ALA A 1 103 ? 10.011 3.367 -12.858 1.00 82.06 103 ALA A N 1
ATOM 793 C CA . ALA A 1 103 ? 10.373 3.489 -14.271 1.00 82.06 103 ALA A CA 1
ATOM 794 C C . ALA A 1 103 ? 9.208 3.978 -15.146 1.00 82.06 103 ALA A C 1
ATOM 796 O O . ALA A 1 103 ? 9.420 4.597 -16.190 1.00 82.06 103 ALA A O 1
ATOM 797 N N . SER A 1 104 ? 7.973 3.743 -14.707 1.00 82.44 104 SER A N 1
ATOM 798 C CA . SER A 1 104 ? 6.772 4.142 -15.439 1.00 82.44 104 SER A CA 1
ATOM 799 C C . SER A 1 104 ? 6.446 5.638 -15.332 1.00 82.44 104 SER A C 1
ATOM 801 O O . SER A 1 104 ? 5.649 6.152 -16.120 1.00 82.44 104 SER A O 1
ATOM 803 N N . PHE A 1 105 ? 7.082 6.362 -14.404 1.00 79.25 105 PHE A N 1
ATOM 804 C CA . PHE A 1 105 ? 6.843 7.784 -14.139 1.00 79.25 105 PHE A CA 1
ATOM 805 C C . PHE A 1 105 ? 7.490 8.716 -15.185 1.00 79.25 105 PHE A C 1
ATOM 807 O O . PHE A 1 105 ? 8.444 9.450 -14.929 1.00 79.25 105 PHE A O 1
ATOM 814 N N . GLY A 1 106 ? 6.943 8.718 -16.401 1.00 72.25 106 GLY A N 1
ATOM 815 C CA . GLY A 1 106 ? 7.356 9.625 -17.476 1.00 72.25 106 GLY A CA 1
ATOM 816 C C . GLY A 1 106 ? 8.717 9.285 -18.111 1.00 72.25 106 GLY A C 1
ATOM 817 O O . GLY A 1 106 ? 9.241 8.190 -17.926 1.00 72.25 106 GLY A O 1
ATOM 818 N N . PRO A 1 107 ? 9.297 10.195 -18.924 1.00 69.94 107 PRO A N 1
ATOM 819 C CA . PRO A 1 107 ? 10.510 9.917 -19.703 1.00 69.94 107 PRO A CA 1
ATOM 820 C C . PRO A 1 107 ? 11.766 9.637 -18.883 1.00 69.94 107 PRO A C 1
ATOM 822 O O . PRO A 1 107 ? 12.642 8.921 -19.354 1.00 69.94 107 PRO A O 1
ATOM 825 N N . ARG A 1 108 ? 11.852 10.212 -17.681 1.00 76.19 108 ARG A N 1
ATOM 826 C CA . ARG A 1 108 ? 13.011 10.087 -16.788 1.00 76.19 108 ARG A CA 1
ATOM 827 C C . ARG A 1 108 ? 12.788 9.081 -15.655 1.00 76.19 108 ARG A C 1
ATOM 829 O O . ARG A 1 108 ? 13.717 8.833 -14.893 1.00 76.19 108 ARG A O 1
ATOM 836 N N . GLY A 1 109 ? 11.584 8.515 -15.550 1.00 81.00 109 GLY A N 1
ATOM 837 C CA . GLY A 1 109 ? 11.151 7.793 -14.360 1.00 81.00 109 GLY A CA 1
ATOM 838 C C . GLY A 1 109 ? 11.118 8.689 -13.115 1.00 81.00 109 GLY A C 1
ATOM 839 O O . GLY A 1 109 ? 11.380 9.893 -13.159 1.00 81.00 109 GLY A O 1
ATOM 840 N N . MET A 1 110 ? 10.805 8.073 -11.984 1.00 84.38 110 MET A N 1
ATOM 841 C CA . MET A 1 110 ? 10.909 8.649 -10.647 1.00 84.38 110 MET A CA 1
ATOM 842 C C . MET A 1 110 ? 12.020 7.933 -9.872 1.00 84.38 110 MET A C 1
ATOM 844 O O . MET A 1 110 ? 12.355 6.790 -10.177 1.00 84.38 110 MET A O 1
ATOM 848 N N . ASP A 1 111 ? 12.588 8.577 -8.849 1.00 87.38 111 ASP A N 1
ATOM 849 C CA . ASP A 1 111 ? 13.447 7.863 -7.899 1.00 87.38 111 ASP A CA 1
ATOM 850 C C . ASP A 1 111 ? 12.638 6.747 -7.226 1.00 87.38 111 ASP A C 1
ATOM 852 O O . ASP A 1 111 ? 11.556 6.979 -6.683 1.00 87.38 111 ASP A O 1
ATOM 856 N N . GLU A 1 112 ? 13.174 5.532 -7.232 1.00 86.88 112 GLU A N 1
ATOM 857 C CA . GLU A 1 112 ? 12.538 4.379 -6.606 1.00 86.88 112 GLU A CA 1
ATOM 858 C C . GLU A 1 112 ? 12.244 4.589 -5.113 1.00 86.88 112 GLU A C 1
ATOM 860 O O . GLU A 1 112 ? 11.269 4.055 -4.589 1.00 86.88 112 GLU A O 1
ATOM 865 N N . ARG A 1 113 ? 13.006 5.440 -4.424 1.00 88.50 113 ARG A N 1
ATOM 866 C CA . ARG A 1 113 ? 12.715 5.787 -3.029 1.00 88.50 113 ARG A CA 1
ATOM 867 C C . ARG A 1 113 ? 11.333 6.416 -2.870 1.00 88.50 113 ARG A C 1
ATOM 869 O O . ARG A 1 113 ? 10.635 6.102 -1.911 1.00 88.50 113 ARG A O 1
ATOM 876 N N . TRP A 1 114 ? 10.903 7.243 -3.824 1.00 88.38 114 TRP A N 1
ATOM 877 C CA . TRP A 1 114 ? 9.557 7.818 -3.818 1.00 88.38 114 TRP A CA 1
ATOM 878 C C . TRP A 1 114 ? 8.481 6.769 -4.096 1.00 88.38 114 TRP A C 1
ATOM 880 O O . TRP A 1 114 ? 7.419 6.827 -3.483 1.00 88.38 114 TRP A O 1
ATOM 890 N N . ALA A 1 115 ? 8.763 5.771 -4.941 1.00 86.56 115 ALA A N 1
ATOM 891 C CA . ALA A 1 115 ? 7.883 4.613 -5.106 1.00 86.56 115 ALA A CA 1
ATOM 892 C C . ALA A 1 115 ? 7.725 3.858 -3.776 1.00 86.56 115 ALA A C 1
ATOM 894 O O . ALA A 1 115 ? 6.608 3.538 -3.376 1.00 86.56 115 ALA A O 1
ATOM 895 N N . GLY A 1 116 ? 8.826 3.668 -3.042 1.00 88.06 116 GLY A N 1
ATOM 896 C CA . GLY A 1 116 ? 8.805 3.101 -1.694 1.00 88.06 116 GLY A CA 1
ATOM 897 C C . GLY A 1 116 ? 7.953 3.912 -0.717 1.00 88.06 116 GLY A C 1
ATOM 898 O O . GLY A 1 116 ? 7.117 3.346 -0.018 1.00 88.06 116 GLY A O 1
ATOM 899 N N . VAL A 1 117 ? 8.096 5.241 -0.707 1.00 90.75 117 VAL A N 1
ATOM 900 C CA . VAL A 1 117 ? 7.267 6.131 0.127 1.00 90.75 117 VAL A CA 1
ATOM 901 C C . VAL A 1 117 ? 5.783 6.016 -0.229 1.00 90.75 117 VAL A C 1
ATOM 903 O O . VAL A 1 117 ? 4.958 5.931 0.678 1.00 90.75 117 VAL A O 1
ATOM 906 N N . LEU A 1 118 ? 5.434 5.968 -1.519 1.00 89.38 118 LEU A N 1
ATOM 907 C CA . LEU A 1 118 ? 4.043 5.824 -1.966 1.00 89.38 118 LEU A CA 1
ATOM 908 C C . LEU A 1 118 ? 3.414 4.504 -1.512 1.00 89.38 118 LEU A C 1
ATOM 910 O O . LEU A 1 118 ? 2.238 4.492 -1.171 1.00 89.38 118 LEU A O 1
ATOM 914 N N . VAL A 1 119 ? 4.187 3.418 -1.455 1.00 89.75 119 VAL A N 1
ATOM 915 C CA . VAL A 1 119 ? 3.720 2.120 -0.939 1.00 89.75 119 VAL A CA 1
ATOM 916 C C . VAL A 1 119 ? 3.610 2.129 0.593 1.00 89.75 119 VAL A C 1
ATOM 918 O O . VAL A 1 119 ? 2.650 1.601 1.157 1.00 89.75 119 VAL A O 1
ATOM 921 N N . LEU A 1 120 ? 4.564 2.757 1.290 1.00 92.94 120 LEU A N 1
ATOM 922 C CA . LEU A 1 120 ? 4.613 2.787 2.758 1.00 92.94 120 LEU A CA 1
ATOM 923 C C . LEU A 1 120 ? 3.573 3.712 3.384 1.00 92.94 120 LEU A C 1
ATOM 925 O O . LEU A 1 120 ? 3.000 3.371 4.416 1.00 92.94 120 LEU A O 1
ATOM 929 N N . ALA A 1 121 ? 3.333 4.880 2.792 1.00 94.75 121 ALA A N 1
ATOM 930 C CA . ALA A 1 121 ? 2.444 5.895 3.346 1.00 94.75 121 ALA A CA 1
ATOM 931 C C . ALA A 1 121 ? 1.025 5.372 3.668 1.00 94.75 121 ALA A C 1
ATOM 933 O O . ALA A 1 121 ? 0.596 5.513 4.819 1.00 94.75 121 ALA A O 1
ATOM 934 N N . PRO A 1 122 ? 0.286 4.729 2.739 1.00 93.31 122 PRO A N 1
ATOM 935 C CA . PRO A 1 122 ? -1.040 4.196 3.046 1.00 93.31 122 PRO A CA 1
ATOM 936 C C . PRO A 1 122 ? -0.978 3.039 4.052 1.00 93.31 122 PRO A C 1
ATOM 938 O O . PRO A 1 122 ? -1.863 2.934 4.897 1.00 93.31 122 PRO A O 1
ATOM 941 N N . ALA A 1 123 ? 0.074 2.213 4.028 1.00 94.56 123 ALA A N 1
ATOM 942 C CA . ALA A 1 123 ? 0.254 1.127 4.991 1.00 94.56 123 ALA A CA 1
ATOM 943 C C . ALA A 1 123 ? 0.484 1.647 6.420 1.00 94.56 123 ALA A C 1
ATOM 945 O O . ALA A 1 123 ? -0.109 1.129 7.366 1.00 94.56 123 ALA A O 1
ATOM 946 N N . ALA A 1 124 ? 1.286 2.702 6.582 1.00 96.00 124 ALA A N 1
ATOM 947 C CA . ALA A 1 124 ? 1.508 3.360 7.867 1.00 96.00 124 ALA A CA 1
ATOM 948 C C . ALA A 1 124 ? 0.218 3.998 8.405 1.00 96.00 124 ALA A C 1
AT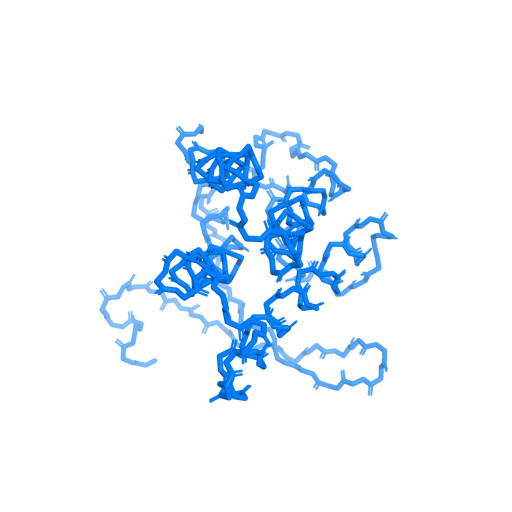OM 950 O O . ALA A 1 124 ? -0.101 3.857 9.587 1.00 96.00 124 ALA A O 1
ATOM 951 N N . LEU A 1 125 ? -0.565 4.645 7.536 1.00 96.69 125 LEU A N 1
ATOM 952 C CA . LEU A 1 125 ? -1.860 5.217 7.907 1.00 96.69 125 LEU A CA 1
ATOM 953 C C . LEU A 1 125 ? -2.888 4.134 8.264 1.00 96.69 125 LEU A C 1
ATOM 955 O O . LEU A 1 125 ? -3.643 4.297 9.220 1.00 96.69 125 LEU A O 1
ATOM 959 N N . ASP A 1 126 ? -2.907 3.010 7.549 1.00 96.12 126 ASP A N 1
ATOM 960 C CA . ASP A 1 126 ? -3.783 1.876 7.855 1.00 96.12 126 ASP A CA 1
ATOM 961 C C . ASP A 1 126 ? -3.388 1.188 9.173 1.00 96.12 126 ASP A C 1
ATOM 963 O O . ASP A 1 126 ? -4.259 0.863 9.984 1.00 96.12 126 ASP A O 1
ATOM 967 N N . ALA A 1 127 ? -2.087 1.050 9.449 1.00 96.38 127 ALA A N 1
ATOM 968 C CA . ALA A 1 127 ? -1.593 0.603 10.749 1.00 96.38 127 ALA A CA 1
ATOM 969 C C . ALA A 1 127 ? -2.003 1.577 11.864 1.00 96.38 127 ALA A C 1
ATOM 971 O O . ALA A 1 127 ? -2.492 1.151 12.908 1.00 96.38 127 ALA A O 1
ATOM 972 N N . TYR A 1 128 ? -1.894 2.887 11.635 1.00 96.81 128 TYR A N 1
ATOM 973 C CA . TYR A 1 128 ? -2.351 3.888 12.597 1.00 96.81 128 TYR A CA 1
ATOM 974 C C . TYR A 1 128 ? -3.856 3.766 12.875 1.00 96.81 128 TYR A C 1
ATOM 976 O O . TYR A 1 128 ? -4.266 3.724 14.033 1.00 96.81 128 TYR A O 1
ATOM 984 N N . ARG A 1 129 ? -4.685 3.618 11.834 1.00 96.12 129 ARG A N 1
ATOM 985 C CA . ARG A 1 129 ? -6.141 3.411 11.963 1.00 96.12 129 ARG A CA 1
ATOM 986 C C . ARG A 1 129 ? -6.496 2.143 12.735 1.00 96.12 129 ARG A C 1
ATOM 988 O O . ARG A 1 129 ? -7.500 2.132 13.438 1.00 96.12 129 ARG A O 1
ATOM 995 N N . TYR A 1 130 ? -5.681 1.092 12.644 1.00 95.75 130 TYR A N 1
ATOM 996 C CA . TYR A 1 130 ? -5.865 -0.117 13.450 1.00 95.75 130 TYR A CA 1
ATOM 997 C C . TYR A 1 130 ? -5.731 0.156 14.959 1.00 95.75 130 TYR A C 1
ATOM 999 O O . TYR A 1 130 ? -6.445 -0.445 15.767 1.00 95.75 130 TYR A O 1
ATOM 1007 N N . PHE A 1 131 ? -4.838 1.068 15.357 1.00 96.12 131 PHE A N 1
ATOM 1008 C CA . PHE A 1 131 ? -4.664 1.459 16.759 1.00 96.12 131 PHE A CA 1
ATOM 1009 C C . PHE A 1 131 ? -5.609 2.582 17.199 1.00 96.12 131 PHE A C 1
ATOM 1011 O O . PHE A 1 131 ? -6.032 2.573 18.358 1.00 96.12 131 PHE A O 1
ATOM 1018 N N . SER A 1 132 ? -5.963 3.478 16.278 1.00 95.12 132 SER A N 1
ATOM 1019 C CA . SER A 1 132 ? -6.739 4.701 16.504 1.00 95.12 132 SER A CA 1
ATOM 1020 C C . SER A 1 132 ? -7.940 4.771 15.545 1.00 95.12 132 SER A C 1
ATOM 1022 O O . SER A 1 132 ? -7.932 5.567 14.603 1.00 95.12 132 SER A O 1
ATOM 1024 N N . PRO A 1 133 ? -8.984 3.947 15.751 1.00 92.69 133 PRO A N 1
ATOM 1025 C CA . PRO A 1 133 ? -10.087 3.813 14.796 1.00 92.69 133 PRO A CA 1
ATOM 1026 C C . PRO A 1 133 ? -10.967 5.062 14.675 1.00 92.69 133 PRO A C 1
ATOM 1028 O O . PRO A 1 133 ? -11.557 5.299 13.622 1.00 92.69 133 PRO A O 1
ATOM 1031 N N . ASP A 1 134 ? -11.006 5.897 15.714 1.00 93.44 134 ASP A N 1
ATOM 1032 C CA . ASP A 1 134 ? -11.793 7.135 15.737 1.00 93.44 134 ASP A CA 1
ATOM 1033 C C . ASP A 1 134 ? -11.091 8.306 15.022 1.00 93.44 134 ASP A C 1
ATOM 1035 O O . ASP A 1 134 ? -11.680 9.370 14.808 1.00 93.44 134 ASP A O 1
ATOM 1039 N N . ALA A 1 135 ? -9.832 8.125 14.605 1.00 93.62 135 ALA A N 1
ATOM 1040 C CA . ALA A 1 135 ? -9.048 9.145 13.921 1.00 93.62 135 ALA A CA 1
ATOM 1041 C C . ALA A 1 135 ? -9.489 9.313 12.456 1.00 93.62 135 ALA A C 1
ATOM 1043 O O . ALA A 1 135 ? -8.867 8.809 11.517 1.00 93.62 135 ALA A O 1
ATOM 1044 N N . LYS A 1 136 ? -10.562 10.083 12.245 1.00 94.19 136 LYS A N 1
ATOM 1045 C CA . LYS A 1 136 ? -11.127 10.362 10.911 1.00 94.19 136 LYS A CA 1
ATOM 1046 C C . LYS A 1 136 ? -10.114 10.979 9.943 1.00 94.19 136 LYS A C 1
ATOM 1048 O O . LYS A 1 136 ? -10.154 10.674 8.753 1.00 94.19 136 LYS A O 1
ATOM 1053 N N . TRP A 1 137 ? -9.195 11.808 10.442 1.00 96.19 137 TRP A N 1
ATOM 1054 C CA . TRP A 1 137 ? -8.142 12.415 9.623 1.00 96.19 137 TRP A CA 1
ATOM 1055 C C . TRP A 1 137 ? -7.246 11.349 8.978 1.00 96.19 137 TRP A C 1
ATOM 1057 O O . TRP A 1 137 ? -6.917 11.467 7.803 1.00 96.19 137 TRP A O 1
ATOM 1067 N N . ALA A 1 138 ? -6.917 10.274 9.704 1.00 94.75 138 ALA A N 1
ATOM 1068 C CA . ALA A 1 138 ? -6.058 9.206 9.204 1.00 94.75 138 ALA A CA 1
ATOM 1069 C C . ALA A 1 138 ? -6.774 8.369 8.139 1.00 94.75 138 ALA A C 1
ATOM 1071 O O . ALA A 1 138 ? -6.159 7.948 7.161 1.00 94.75 138 ALA A O 1
ATOM 1072 N N . ALA A 1 139 ? -8.089 8.171 8.286 1.00 94.50 139 ALA A N 1
ATOM 1073 C CA . ALA A 1 139 ? -8.909 7.534 7.258 1.00 94.50 139 ALA A CA 1
ATOM 1074 C C . ALA A 1 139 ? -8.933 8.359 5.964 1.00 94.50 139 ALA A C 1
ATOM 1076 O O . ALA A 1 139 ? -8.694 7.817 4.886 1.00 94.50 139 ALA A O 1
ATOM 1077 N N . TRP A 1 140 ? -9.166 9.669 6.063 1.00 96.69 140 TRP A N 1
ATOM 1078 C CA . TRP A 1 140 ? -9.164 10.551 4.896 1.00 96.69 140 TRP A CA 1
ATOM 1079 C C . TRP A 1 140 ? -7.784 10.689 4.258 1.00 96.69 140 TRP A C 1
ATOM 1081 O O . TRP A 1 140 ? -7.685 10.598 3.038 1.00 96.69 140 TRP A O 1
ATOM 1091 N N . ALA A 1 141 ? -6.722 10.816 5.056 1.00 96.00 141 ALA A N 1
ATOM 1092 C CA . ALA A 1 141 ? -5.351 10.830 4.557 1.00 96.00 141 ALA A CA 1
ATOM 1093 C C . ALA A 1 141 ? -5.009 9.524 3.822 1.00 96.00 141 ALA A C 1
ATOM 1095 O O . ALA A 1 141 ? -4.505 9.568 2.702 1.00 96.00 141 ALA A O 1
ATOM 1096 N N . SER A 1 142 ? -5.349 8.363 4.400 1.00 94.94 142 SER A N 1
ATOM 1097 C CA . SER A 1 142 ? -5.102 7.054 3.776 1.00 94.94 142 SER A CA 1
ATOM 1098 C C . SER A 1 142 ? -5.805 6.952 2.421 1.00 94.94 142 SER A C 1
ATOM 1100 O O . SER A 1 142 ? -5.187 6.618 1.410 1.00 94.94 142 SER A O 1
ATOM 1102 N N . ARG A 1 143 ? -7.085 7.336 2.367 1.00 95.88 143 ARG A N 1
ATOM 1103 C CA . ARG A 1 143 ? -7.874 7.358 1.128 1.00 95.88 143 ARG A CA 1
ATOM 1104 C C . ARG A 1 143 ? -7.299 8.319 0.094 1.00 95.88 143 ARG A C 1
ATOM 1106 O O . ARG A 1 143 ? -7.192 7.938 -1.065 1.00 95.88 143 ARG A O 1
ATOM 1113 N N . ALA A 1 144 ? -6.902 9.524 0.500 1.00 95.44 144 ALA A N 1
ATOM 1114 C CA . ALA A 1 144 ? -6.319 10.513 -0.400 1.00 95.44 144 ALA A CA 1
ATOM 1115 C C . ALA A 1 144 ? -5.033 9.991 -1.056 1.00 95.44 144 ALA A C 1
ATOM 1117 O O . ALA A 1 144 ? -4.881 10.109 -2.269 1.00 95.44 144 ALA A O 1
ATOM 1118 N N . VAL A 1 145 ? -4.151 9.345 -0.284 1.00 93.50 145 VAL A N 1
ATOM 1119 C CA . VAL A 1 145 ? -2.920 8.743 -0.820 1.00 93.50 145 VAL A CA 1
ATOM 1120 C C . VAL A 1 145 ? -3.245 7.614 -1.803 1.00 93.50 145 VAL A C 1
ATOM 1122 O O . VAL A 1 145 ? -2.740 7.617 -2.923 1.00 93.50 145 VAL A O 1
ATOM 1125 N N . LYS A 1 146 ? -4.147 6.694 -1.437 1.00 94.44 146 LYS A N 1
ATOM 1126 C CA . LYS A 1 146 ? -4.561 5.567 -2.294 1.00 94.44 146 LYS A CA 1
ATOM 1127 C C . LYS A 1 146 ? -5.195 6.035 -3.607 1.00 94.44 146 LYS A C 1
ATOM 1129 O O . LYS A 1 146 ? -4.832 5.550 -4.674 1.00 94.44 146 LYS A O 1
ATOM 1134 N N . VAL A 1 147 ? -6.117 6.997 -3.540 1.00 93.31 147 VAL A N 1
ATOM 1135 C CA . VAL A 1 147 ? -6.745 7.595 -4.728 1.00 93.31 147 VAL A CA 1
ATOM 1136 C C . VAL A 1 147 ? -5.700 8.322 -5.569 1.00 93.31 147 VAL A C 1
ATOM 1138 O O . VAL A 1 147 ? -5.678 8.145 -6.782 1.00 93.31 147 VAL A O 1
ATOM 1141 N N . GLY A 1 148 ? -4.790 9.070 -4.941 1.00 90.62 148 GLY A N 1
ATOM 1142 C CA . GLY A 1 148 ? -3.674 9.717 -5.626 1.00 90.62 148 GLY A CA 1
ATOM 1143 C C . GLY A 1 148 ? -2.829 8.729 -6.432 1.00 90.62 148 GLY A C 1
ATOM 1144 O O . GLY A 1 148 ? -2.542 8.992 -7.598 1.00 90.62 148 GLY A O 1
ATOM 1145 N N . MET A 1 149 ? -2.512 7.561 -5.862 1.00 86.69 149 MET A N 1
ATOM 1146 C CA . MET A 1 149 ? -1.785 6.492 -6.561 1.00 86.69 149 MET A CA 1
ATOM 1147 C C . MET A 1 149 ? -2.547 5.944 -7.772 1.00 86.69 149 MET A C 1
ATOM 1149 O O . MET A 1 149 ? -1.937 5.660 -8.798 1.00 86.69 149 MET A O 1
ATOM 1153 N N . VAL A 1 150 ? -3.871 5.806 -7.684 1.00 87.12 150 VAL A N 1
ATOM 1154 C CA . VAL A 1 150 ? -4.696 5.360 -8.821 1.00 87.12 150 VAL A CA 1
ATOM 1155 C C . VAL A 1 150 ? -4.769 6.441 -9.901 1.00 87.12 150 VAL A C 1
ATOM 1157 O O . VAL A 1 150 ? -4.634 6.149 -11.087 1.00 87.12 150 VAL A O 1
ATOM 1160 N N . LEU A 1 151 ? -4.923 7.709 -9.516 1.00 87.19 151 LEU A N 1
ATOM 1161 C CA . LEU A 1 151 ? -4.969 8.827 -10.462 1.00 87.19 151 LEU A CA 1
ATOM 1162 C C . LEU A 1 151 ? -3.650 9.012 -11.225 1.00 87.19 151 LEU A C 1
ATOM 1164 O O . LEU A 1 151 ? -3.659 9.522 -12.344 1.00 87.19 151 LEU A O 1
ATOM 1168 N N . MET A 1 152 ? -2.522 8.552 -10.676 1.00 83.00 152 MET A N 1
ATOM 1169 C CA . MET A 1 152 ? -1.231 8.568 -11.373 1.00 83.00 152 MET A CA 1
ATOM 1170 C C . MET A 1 152 ? -1.226 7.732 -12.664 1.00 83.00 152 MET A C 1
ATOM 1172 O O . MET A 1 152 ? -0.456 8.048 -13.564 1.00 83.00 152 MET A O 1
ATOM 1176 N N . VAL A 1 153 ?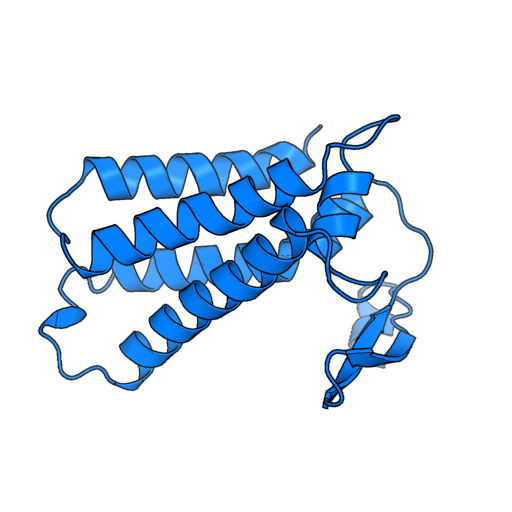 -2.131 6.757 -12.819 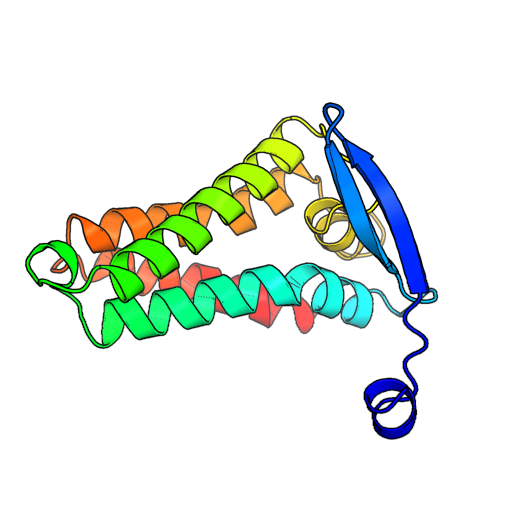1.00 77.81 153 VAL A N 1
ATOM 1177 C CA . VAL A 1 153 ? -2.321 5.990 -14.072 1.00 77.81 153 VAL A CA 1
ATOM 1178 C C . VAL A 1 153 ? -2.750 6.882 -15.238 1.00 77.81 153 VAL A C 1
ATOM 1180 O O . VAL A 1 153 ? -2.475 6.579 -16.399 1.00 77.81 153 VAL A O 1
ATOM 1183 N N . MET A 1 154 ? -3.478 7.961 -14.938 1.00 74.19 154 MET A N 1
ATOM 1184 C CA . MET A 1 154 ? -4.090 8.829 -15.945 1.00 74.19 154 MET A CA 1
ATOM 1185 C C . MET A 1 154 ? -3.097 9.823 -16.561 1.00 74.19 154 MET A C 1
ATOM 1187 O O . MET A 1 154 ? -3.430 10.463 -17.561 1.00 74.19 154 MET A O 1
ATOM 1191 N N . ARG A 1 155 ? -1.890 9.948 -15.993 1.00 63.78 155 ARG A N 1
ATOM 1192 C CA . ARG A 1 155 ? -0.793 10.735 -16.570 1.00 63.78 155 ARG A CA 1
ATOM 1193 C C . ARG A 1 155 ? -0.134 9.992 -17.731 1.00 63.78 155 ARG A C 1
ATOM 1195 O O . ARG A 1 155 ? 0.081 10.645 -18.772 1.00 63.78 155 ARG A O 1
#

Foldseek 3Di:
DVVCVVPVWDWDWDWDAAPNDIDIDTDTDDDALLVLLCVLCVLLLVLLVLLLVLCVVCLQVLPDPDVPSVVSLVCSLVVLVVLLVCLLVVNDDPRHSLNSNQQSQPPVGHRSNVSSVLSNLLSVLSVVSNVVVVPVVSSVSSVVSSVVSVCSSVD

Radius of gyration: 16.63 Å; chains: 1; bounding box: 35×33×45 Å

Sequence (155 aa):
MAFDLAFGARPGVKRVDYLGIPFFAVTHHPVSRRREFTISSAGFWAQHATSEWLLTTRPNIRRARAPFAKGLLAFNVLASVAYGGAALTRTGPAERDTRGLAASFGPRGMDERWAGVLVLAPAALDAYRYFSPDAKWAAWASRAVKVGMVLMVMR